Protein AF-A0A0F9KS59-F1 (afdb_monomer_lite)

Structure (mmCIF, N/CA/C/O backbone):
data_AF-A0A0F9KS59-F1
#
_entry.id   AF-A0A0F9KS59-F1
#
loop_
_atom_site.group_PDB
_atom_site.id
_atom_site.type_symbol
_atom_site.label_atom_id
_atom_site.label_alt_id
_atom_site.label_comp_id
_atom_site.label_asym_id
_atom_site.label_entity_id
_atom_site.label_seq_id
_atom_site.pdbx_PDB_ins_code
_atom_site.Cartn_x
_atom_site.Cartn_y
_atom_site.Cartn_z
_atom_site.occupancy
_atom_site.B_iso_or_equiv
_atom_site.auth_seq_id
_atom_site.auth_comp_id
_atom_site.auth_asym_id
_atom_site.auth_atom_id
_atom_site.pdbx_PDB_model_num
ATOM 1 N N . ALA A 1 1 ? -0.009 13.246 11.617 1.00 44.41 1 ALA A N 1
ATOM 2 C CA . ALA A 1 1 ? -0.333 12.636 10.316 1.00 44.41 1 ALA A CA 1
ATOM 3 C C . ALA A 1 1 ? -0.887 13.719 9.394 1.00 44.41 1 ALA A C 1
ATOM 5 O O . ALA A 1 1 ? -1.529 14.630 9.919 1.00 44.41 1 ALA A O 1
ATOM 6 N N . PRO A 1 2 ? -0.606 13.696 8.079 1.00 46.31 2 PRO A N 1
ATOM 7 C CA . PRO A 1 2 ? -1.317 14.557 7.135 1.00 46.31 2 PRO A CA 1
ATOM 8 C C . PRO A 1 2 ? -2.830 14.306 7.252 1.00 46.31 2 PRO A C 1
ATOM 10 O O . PRO A 1 2 ? -3.252 13.199 7.578 1.00 46.31 2 PRO A O 1
ATOM 13 N N . ALA A 1 3 ? -3.626 15.362 7.081 1.00 42.44 3 ALA A N 1
ATOM 14 C CA . ALA A 1 3 ? -5.079 15.318 7.214 1.00 42.44 3 ALA A CA 1
ATOM 15 C C . ALA A 1 3 ? -5.732 14.457 6.118 1.00 42.44 3 ALA A C 1
ATOM 17 O O . ALA A 1 3 ? -5.208 14.341 5.011 1.00 42.44 3 ALA A O 1
ATOM 18 N N . ALA A 1 4 ? -6.895 13.904 6.451 1.00 55.47 4 ALA A N 1
ATOM 19 C CA . ALA A 1 4 ? -7.757 13.089 5.613 1.00 55.47 4 ALA A CA 1
ATOM 20 C C . ALA A 1 4 ? -7.937 13.598 4.179 1.00 55.47 4 ALA A C 1
ATOM 22 O O . ALA A 1 4 ? -8.472 14.682 3.938 1.00 55.47 4 ALA A O 1
ATOM 23 N N . ALA A 1 5 ? -7.564 12.763 3.216 1.00 63.59 5 ALA A N 1
ATOM 24 C CA . ALA A 1 5 ? -7.875 12.9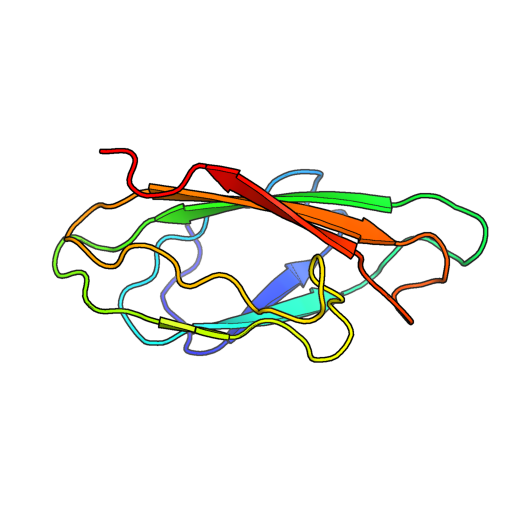49 1.809 1.00 63.59 5 ALA A CA 1
ATOM 25 C C . ALA A 1 5 ? -8.399 11.628 1.240 1.00 63.59 5 ALA A C 1
ATOM 27 O O . ALA A 1 5 ? -7.941 10.550 1.619 1.00 63.59 5 ALA A O 1
ATOM 28 N N . SER A 1 6 ? -9.343 11.702 0.298 1.00 82.19 6 SER A N 1
ATOM 29 C CA . SER A 1 6 ? -9.827 10.515 -0.420 1.00 82.19 6 SER A CA 1
ATOM 30 C C . SER A 1 6 ? -8.719 9.855 -1.247 1.00 82.19 6 SER A C 1
ATOM 32 O O . SER A 1 6 ? -8.882 8.734 -1.715 1.00 82.19 6 SER A O 1
ATOM 34 N N . SER A 1 7 ? -7.600 10.559 -1.445 1.00 92.62 7 SER A N 1
ATOM 35 C CA . SER A 1 7 ? -6.384 10.069 -2.078 1.00 92.62 7 SER A CA 1
ATOM 36 C C . SER A 1 7 ? -5.180 10.396 -1.203 1.00 92.62 7 SER A C 1
ATOM 38 O O . SER A 1 7 ? -5.000 11.553 -0.833 1.00 92.62 7 SER A O 1
ATOM 40 N N . ILE A 1 8 ? -4.335 9.409 -0.926 1.00 95.19 8 ILE A N 1
ATOM 41 C CA . ILE A 1 8 ? -3.065 9.592 -0.219 1.00 95.19 8 ILE A CA 1
ATOM 42 C C . ILE A 1 8 ? -1.932 9.171 -1.156 1.00 95.19 8 ILE A C 1
ATOM 44 O O . ILE A 1 8 ? -1.911 8.044 -1.651 1.00 95.19 8 ILE A O 1
ATOM 48 N N . GLU A 1 9 ? -0.993 10.082 -1.399 1.00 96.44 9 GLU A N 1
ATOM 49 C CA . GLU A 1 9 ? 0.222 9.793 -2.158 1.00 96.44 9 GLU A CA 1
ATOM 50 C C . GLU A 1 9 ? 1.316 9.260 -1.228 1.00 96.44 9 GLU A C 1
ATOM 52 O O . GLU A 1 9 ? 1.582 9.842 -0.178 1.00 96.44 9 GLU A O 1
ATOM 57 N N . LEU A 1 10 ? 1.937 8.150 -1.621 1.00 97.19 10 LEU A N 1
ATOM 58 C CA . LEU A 1 10 ? 3.076 7.539 -0.947 1.00 97.19 10 LEU A CA 1
ATOM 59 C C . LEU A 1 10 ? 4.320 7.734 -1.821 1.00 97.19 10 LEU A C 1
ATOM 61 O O . LEU A 1 10 ? 4.513 7.029 -2.819 1.00 97.19 10 LEU A O 1
ATOM 65 N N . ASP A 1 11 ? 5.146 8.711 -1.454 1.00 97.00 11 ASP A N 1
ATOM 66 C CA . ASP A 1 11 ? 6.389 9.037 -2.149 1.00 97.00 11 ASP A CA 1
ATOM 67 C C . ASP A 1 11 ? 7.556 8.245 -1.548 1.00 97.00 11 ASP A C 1
ATOM 69 O O . ASP A 1 11 ? 7.911 8.423 -0.385 1.00 97.00 11 ASP A O 1
ATOM 73 N N . TYR A 1 12 ? 8.220 7.410 -2.351 1.00 96.19 12 TYR A N 1
ATOM 74 C CA . TYR A 1 12 ? 9.422 6.661 -1.945 1.00 96.19 12 TYR A CA 1
ATOM 75 C C . TYR A 1 12 ? 10.528 7.523 -1.315 1.00 96.19 12 TYR A C 1
ATOM 77 O O . TYR A 1 12 ? 11.387 7.004 -0.599 1.00 96.19 12 TYR A O 1
ATOM 85 N N . ARG A 1 13 ? 10.555 8.825 -1.612 1.00 95.31 13 ARG A N 1
ATOM 86 C CA . ARG A 1 13 ? 11.531 9.775 -1.068 1.00 95.31 13 ARG A CA 1
ATOM 87 C C . ARG A 1 13 ? 11.250 10.154 0.383 1.00 95.31 13 ARG A C 1
ATOM 89 O O . ARG A 1 13 ? 12.179 10.594 1.058 1.00 95.31 13 ARG A O 1
ATOM 96 N N . ASP A 1 14 ? 10.025 9.951 0.856 1.00 95.56 14 ASP A N 1
ATOM 97 C CA . ASP A 1 14 ? 9.625 10.263 2.229 1.00 95.56 14 ASP A CA 1
ATOM 98 C C . ASP A 1 14 ? 10.056 9.174 3.217 1.00 95.56 14 ASP A C 1
ATOM 100 O O . ASP A 1 14 ? 10.187 9.433 4.415 1.00 95.56 14 ASP A O 1
ATOM 104 N N . GLY A 1 15 ? 10.356 7.971 2.721 1.00 94.38 15 GLY A N 1
ATOM 105 C CA . GLY A 1 15 ? 10.989 6.924 3.507 1.00 94.38 15 GLY A CA 1
ATOM 106 C C . GLY A 1 15 ? 10.502 5.512 3.191 1.00 94.38 15 GLY A C 1
ATOM 107 O O . GLY A 1 15 ? 9.737 5.285 2.256 1.00 94.38 15 GLY A O 1
ATOM 108 N N . PRO A 1 16 ? 10.964 4.530 3.984 1.00 95.94 16 PRO A N 1
ATOM 109 C CA . PRO A 1 16 ? 10.653 3.120 3.771 1.00 95.94 16 PRO A CA 1
ATOM 110 C C . PRO A 1 16 ? 9.317 2.684 4.397 1.00 95.94 16 PRO A C 1
ATOM 112 O O . PRO A 1 16 ? 8.948 1.516 4.274 1.00 95.94 16 PRO A O 1
ATOM 115 N N . ALA A 1 17 ? 8.616 3.570 5.109 1.00 96.88 17 ALA A N 1
ATOM 116 C CA . ALA A 1 17 ? 7.387 3.242 5.819 1.00 96.88 17 ALA A CA 1
ATOM 117 C C . ALA A 1 17 ? 6.415 4.427 5.851 1.00 96.88 17 ALA A C 1
ATOM 119 O O . ALA A 1 17 ? 6.834 5.571 6.020 1.00 96.88 17 ALA A O 1
ATOM 120 N N . PHE A 1 18 ? 5.124 4.124 5.738 1.00 97.62 18 PHE A N 1
ATOM 121 C CA . PHE A 1 18 ? 4.026 5.084 5.817 1.00 97.62 18 PHE A CA 1
ATOM 122 C C . PHE A 1 18 ? 2.976 4.582 6.802 1.00 97.62 18 PHE A C 1
ATOM 124 O O . PHE A 1 18 ? 2.610 3.409 6.760 1.00 97.62 18 PHE A O 1
ATOM 131 N N . GLU A 1 19 ? 2.459 5.471 7.647 1.00 97.06 19 GLU A N 1
ATOM 132 C CA . GLU A 1 19 ? 1.486 5.123 8.693 1.00 97.06 19 GLU A CA 1
ATOM 133 C C . GLU A 1 19 ? 0.243 6.034 8.621 1.00 97.06 19 GLU A C 1
ATOM 135 O O . GLU A 1 19 ? 0.049 6.904 9.476 1.00 97.06 19 GLU A O 1
ATOM 140 N N . PRO A 1 20 ? -0.568 5.951 7.547 1.00 95.88 20 PRO A N 1
ATOM 141 C CA . PRO A 1 20 ? -1.777 6.758 7.427 1.00 95.88 20 PRO A CA 1
ATOM 142 C C . PRO A 1 20 ? -2.880 6.272 8.375 1.00 95.88 20 PRO A C 1
ATOM 144 O O . PRO A 1 20 ? -3.151 5.077 8.480 1.00 95.88 20 PRO A O 1
ATOM 147 N N . THR A 1 21 ? -3.590 7.221 8.984 1.00 96.00 21 THR A N 1
ATOM 148 C CA . THR A 1 21 ? -4.921 6.983 9.558 1.00 96.00 21 THR A CA 1
ATOM 149 C C . THR A 1 21 ? -5.972 7.425 8.550 1.00 96.00 21 THR A C 1
ATOM 151 O O . THR A 1 21 ? -5.907 8.557 8.069 1.00 96.00 21 THR A O 1
ATOM 154 N N . ILE A 1 22 ? -6.915 6.543 8.223 1.00 95.62 22 ILE A N 1
ATOM 155 C CA . ILE A 1 22 ? -8.001 6.806 7.278 1.00 95.62 22 ILE A CA 1
ATOM 156 C C . ILE A 1 22 ? -9.331 6.956 8.018 1.00 95.62 22 ILE A C 1
ATOM 158 O O . ILE A 1 22 ? -9.653 6.177 8.911 1.00 95.62 22 ILE A O 1
ATOM 162 N N . ASP A 1 23 ? -10.098 7.965 7.629 1.00 95.00 23 ASP A N 1
ATOM 163 C CA . ASP A 1 23 ? -11.409 8.339 8.177 1.00 95.00 23 ASP A CA 1
ATOM 164 C C . ASP A 1 23 ? -12.488 8.432 7.077 1.00 95.00 23 ASP A C 1
ATOM 166 O O . ASP A 1 23 ? -13.569 8.988 7.267 1.00 95.00 23 ASP A O 1
ATOM 170 N N . GLN A 1 24 ? -12.162 7.922 5.889 1.00 95.31 24 GLN A N 1
ATOM 171 C CA . GLN A 1 24 ? -13.019 7.813 4.716 1.00 95.31 24 GLN A CA 1
ATOM 172 C C . GLN A 1 24 ? -12.430 6.766 3.764 1.00 95.31 24 GLN A C 1
ATOM 174 O O . GLN A 1 24 ? -11.289 6.337 3.928 1.00 95.31 24 GLN A O 1
ATOM 179 N N . ASN A 1 25 ? -13.176 6.379 2.726 1.00 95.75 25 ASN A N 1
ATOM 180 C CA . ASN A 1 25 ? -12.619 5.534 1.667 1.00 95.75 25 ASN A CA 1
ATOM 181 C C . ASN A 1 25 ? -11.404 6.215 1.019 1.00 95.75 25 ASN A C 1
ATOM 183 O O . ASN A 1 25 ? -11.498 7.356 0.556 1.00 95.75 25 ASN A O 1
ATOM 187 N N . THR A 1 26 ? -10.288 5.494 0.948 1.00 96.25 26 THR A N 1
ATOM 188 C CA . THR A 1 26 ? -8.997 6.049 0.534 1.00 96.25 26 THR A CA 1
ATOM 189 C C . THR A 1 26 ? -8.433 5.310 -0.670 1.00 96.25 26 THR A C 1
ATOM 191 O O . THR A 1 26 ? -8.394 4.082 -0.720 1.00 96.25 26 THR A O 1
ATOM 194 N N . VAL A 1 27 ? -7.945 6.074 -1.641 1.00 96.12 27 VAL A N 1
ATOM 195 C CA . VAL A 1 27 ? -7.153 5.595 -2.773 1.00 96.12 27 VAL A CA 1
ATOM 196 C C . VAL A 1 27 ? -5.683 5.903 -2.501 1.00 96.12 27 VAL A C 1
ATOM 198 O O . VAL A 1 27 ? -5.338 7.049 -2.226 1.00 96.12 27 VAL A O 1
ATOM 201 N N . PHE A 1 28 ? -4.801 4.913 -2.591 1.00 97.12 28 PHE A N 1
ATOM 202 C CA . PHE A 1 28 ? -3.361 5.161 -2.538 1.00 97.12 28 PHE A CA 1
ATOM 203 C C . PHE A 1 28 ? -2.781 5.348 -3.939 1.00 97.12 28 PHE A C 1
ATOM 205 O O . PHE A 1 28 ? -3.155 4.643 -4.878 1.00 97.12 28 PHE A O 1
ATOM 212 N N . THR A 1 29 ? -1.823 6.260 -4.068 1.00 97.12 29 THR A N 1
ATOM 213 C CA . THR A 1 29 ? -0.945 6.385 -5.238 1.00 97.12 29 THR A CA 1
ATOM 214 C C . THR A 1 29 ? 0.504 6.222 -4.803 1.00 97.12 29 THR A C 1
ATOM 216 O O . THR A 1 29 ? 0.865 6.605 -3.696 1.00 97.12 29 THR A O 1
ATOM 219 N N . PHE A 1 30 ? 1.340 5.629 -5.655 1.00 97.94 30 PHE A N 1
ATOM 220 C CA . PHE A 1 30 ? 2.770 5.459 -5.383 1.00 97.94 30 PHE A CA 1
ATOM 221 C C . PHE A 1 30 ? 3.561 6.356 -6.330 1.00 97.94 30 PHE A C 1
ATOM 223 O O . PHE A 1 30 ? 3.327 6.320 -7.542 1.00 97.94 30 PHE A O 1
ATOM 230 N N . THR A 1 31 ? 4.493 7.146 -5.803 1.00 97.81 31 THR A N 1
ATOM 231 C CA . THR A 1 31 ? 5.294 8.081 -6.602 1.00 97.81 31 THR A CA 1
ATOM 232 C C . THR A 1 31 ? 6.789 7.917 -6.362 1.00 97.81 31 THR A C 1
ATOM 234 O O . THR A 1 31 ? 7.245 7.323 -5.385 1.00 97.81 31 THR A O 1
ATOM 237 N N . ASN A 1 32 ? 7.560 8.398 -7.341 1.00 97.56 32 ASN A N 1
ATOM 238 C CA . ASN A 1 32 ? 9.024 8.389 -7.357 1.00 97.56 32 ASN A CA 1
ATOM 239 C C . ASN A 1 32 ? 9.697 7.033 -7.047 1.00 97.56 32 ASN A C 1
ATOM 241 O O . ASN A 1 32 ? 10.691 7.018 -6.313 1.00 97.56 32 ASN A O 1
ATOM 245 N N . PRO A 1 33 ? 9.235 5.901 -7.619 1.00 97.88 33 PRO A N 1
ATOM 246 C CA . PRO A 1 33 ? 9.930 4.632 -7.442 1.00 97.88 33 PRO A CA 1
ATOM 247 C C . PRO A 1 33 ? 11.388 4.717 -7.920 1.00 97.88 33 PRO A C 1
ATOM 249 O O . PRO A 1 33 ? 11.703 5.504 -8.823 1.00 97.88 33 PRO A O 1
ATOM 252 N N . PRO A 1 34 ? 12.287 3.878 -7.374 1.00 97.12 34 PRO A N 1
ATOM 253 C CA . PRO A 1 34 ? 13.645 3.758 -7.885 1.00 97.12 34 PRO A CA 1
ATOM 254 C C . PRO A 1 34 ? 13.667 3.418 -9.376 1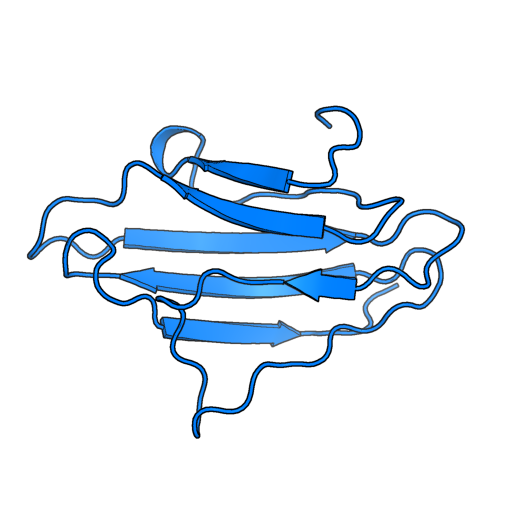.00 97.12 34 PRO A C 1
ATOM 256 O O . PRO A 1 34 ? 12.764 2.763 -9.896 1.00 97.12 34 PRO A O 1
ATOM 259 N N . ILE A 1 35 ? 14.724 3.843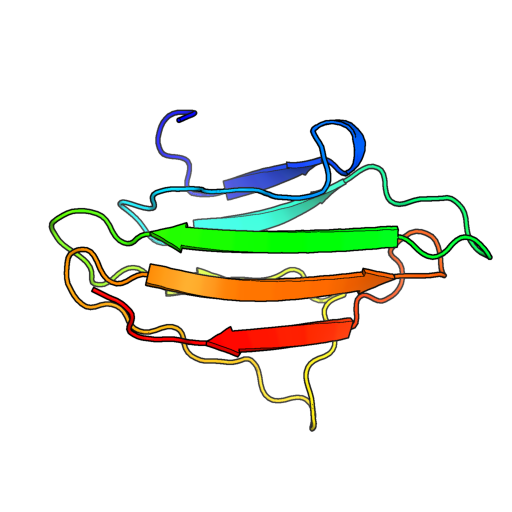 -10.070 1.00 97.06 35 ILE A N 1
ATOM 260 C CA . ILE A 1 35 ? 14.900 3.554 -11.496 1.00 97.06 35 ILE A CA 1
ATOM 261 C C . ILE A 1 35 ? 14.915 2.039 -11.762 1.00 97.06 35 ILE A C 1
ATOM 263 O O . ILE A 1 35 ? 15.370 1.254 -10.929 1.00 97.06 35 ILE A O 1
ATOM 267 N N . ALA A 1 36 ? 14.450 1.629 -12.944 1.00 97.38 36 ALA A N 1
ATOM 268 C CA . ALA A 1 36 ? 14.433 0.230 -13.356 1.00 97.38 36 ALA A CA 1
ATOM 269 C C . ALA A 1 36 ? 15.810 -0.439 -13.178 1.00 97.38 36 ALA A C 1
ATOM 271 O O . ALA A 1 36 ? 16.851 0.150 -13.473 1.00 97.38 36 ALA A O 1
ATOM 272 N N . GLY A 1 37 ? 15.805 -1.673 -12.673 1.00 96.69 37 GLY A N 1
ATOM 273 C CA . GLY A 1 37 ? 17.001 -2.398 -12.239 1.00 96.69 37 GLY A CA 1
ATOM 274 C C . GLY A 1 37 ? 17.391 -2.151 -10.777 1.00 96.69 37 GLY A C 1
ATOM 275 O O . GLY A 1 37 ? 18.246 -2.865 -10.260 1.00 96.69 37 GLY A O 1
ATOM 276 N N . THR A 1 38 ? 16.752 -1.195 -10.092 1.00 97.56 38 THR A N 1
ATOM 277 C CA . THR A 1 38 ? 16.920 -0.959 -8.650 1.00 97.56 38 THR A CA 1
ATOM 278 C C . THR A 1 38 ? 15.683 -1.433 -7.902 1.00 97.56 38 THR A C 1
ATOM 280 O O . THR A 1 38 ? 14.574 -0.996 -8.198 1.00 97.56 38 THR A O 1
ATOM 283 N N . LEU A 1 39 ? 15.871 -2.310 -6.913 1.00 97.38 39 LEU A N 1
ATOM 284 C CA . LEU A 1 39 ? 14.783 -2.747 -6.043 1.00 97.38 39 LEU A CA 1
ATOM 285 C C . LEU A 1 39 ? 14.385 -1.606 -5.100 1.00 97.38 39 LEU A C 1
ATOM 287 O O . LEU A 1 39 ? 15.209 -1.107 -4.337 1.00 97.38 39 LEU A O 1
ATOM 291 N N . GLY A 1 40 ? 13.113 -1.231 -5.135 1.00 97.50 40 GLY A N 1
ATOM 292 C CA . GLY A 1 40 ? 12.481 -0.366 -4.152 1.00 97.50 40 GLY A CA 1
ATOM 293 C C . GLY A 1 40 ? 11.454 -1.134 -3.341 1.00 97.50 40 GLY A C 1
ATOM 294 O O . GLY A 1 40 ? 10.638 -1.854 -3.912 1.00 97.50 40 GLY A O 1
ATOM 295 N N . SER A 1 41 ? 11.434 -0.920 -2.029 1.00 97.94 41 SER A N 1
ATOM 296 C CA . SER A 1 41 ? 10.425 -1.479 -1.130 1.00 97.94 41 SER A CA 1
ATOM 297 C C . SER A 1 41 ? 9.970 -0.467 -0.088 1.00 97.94 41 SER A C 1
ATOM 299 O O . SER A 1 41 ? 10.785 0.327 0.379 1.00 97.94 41 SER A O 1
ATOM 301 N N . PHE A 1 42 ? 8.708 -0.556 0.320 1.00 98.31 42 PHE A N 1
ATOM 302 C CA . PHE A 1 42 ? 8.179 0.160 1.479 1.00 98.31 42 PHE A CA 1
ATOM 303 C C . PHE A 1 42 ? 7.065 -0.640 2.158 1.00 98.31 42 PHE A C 1
ATOM 305 O O . PHE A 1 42 ? 6.490 -1.564 1.573 1.00 98.31 42 PHE A O 1
ATOM 312 N N . THR A 1 43 ? 6.758 -0.253 3.390 1.00 98.62 43 THR A N 1
ATOM 313 C CA . THR A 1 43 ? 5.641 -0.783 4.177 1.00 98.62 43 THR A CA 1
ATOM 314 C C . THR A 1 43 ? 4.587 0.299 4.386 1.00 98.62 43 THR A C 1
ATOM 316 O O . THR A 1 43 ? 4.918 1.465 4.586 1.00 98.62 43 THR A O 1
ATOM 319 N N . VAL A 1 44 ? 3.314 -0.084 4.356 1.00 98.31 44 VAL A N 1
ATOM 320 C CA . VAL A 1 44 ? 2.185 0.783 4.706 1.00 98.31 44 VAL A CA 1
ATOM 321 C C . VAL A 1 44 ? 1.446 0.161 5.878 1.00 98.31 44 VAL A C 1
ATOM 323 O O . VAL A 1 44 ? 0.992 -0.979 5.785 1.00 98.31 44 VAL A O 1
ATOM 326 N N . ILE A 1 45 ? 1.323 0.913 6.964 1.00 98.19 45 ILE A N 1
ATOM 327 C CA . ILE A 1 45 ? 0.547 0.564 8.151 1.00 98.19 45 ILE A CA 1
ATOM 328 C C . ILE A 1 45 ? -0.704 1.441 8.129 1.00 98.19 45 ILE A C 1
ATOM 330 O O . ILE A 1 45 ? -0.664 2.620 8.462 1.00 98.19 45 ILE A O 1
ATOM 334 N N . VAL A 1 46 ? -1.809 0.886 7.650 1.00 97.50 46 VAL A N 1
ATOM 335 C CA . VAL A 1 46 ? -3.084 1.595 7.541 1.00 97.50 46 VAL A CA 1
ATOM 336 C C . VAL A 1 46 ? -3.845 1.445 8.849 1.00 97.50 46 VAL A C 1
ATOM 338 O O . VAL A 1 46 ? -4.195 0.330 9.229 1.00 97.50 46 VAL A O 1
ATOM 341 N N . HIS A 1 47 ? -4.144 2.566 9.494 1.00 97.56 47 HIS A N 1
ATOM 342 C CA . HIS A 1 47 ? -5.016 2.630 10.662 1.00 97.56 47 HIS A CA 1
ATOM 343 C C . HIS A 1 47 ? -6.418 3.071 10.235 1.00 97.56 47 HIS A C 1
ATOM 345 O O . HIS A 1 47 ? -6.556 4.086 9.552 1.00 97.56 47 HIS A O 1
ATOM 351 N N . GLN A 1 48 ? -7.458 2.360 10.659 1.00 97.12 48 GLN A N 1
ATOM 352 C CA . GLN A 1 48 ? -8.816 2.903 10.678 1.00 97.12 48 GLN A CA 1
ATOM 353 C C . GLN A 1 48 ? -8.913 3.977 11.769 1.00 97.12 48 GLN A C 1
ATOM 355 O O . GLN A 1 48 ? -8.244 3.895 12.801 1.00 97.12 48 GLN A O 1
ATOM 360 N N . ASP A 1 49 ? -9.751 4.987 11.562 1.00 95.56 49 ASP A N 1
ATOM 361 C CA . ASP A 1 49 ? -10.126 5.913 12.626 1.00 95.56 49 ASP A CA 1
ATOM 362 C C . ASP A 1 49 ? -11.018 5.230 13.686 1.00 95.56 49 ASP A C 1
ATOM 364 O O . ASP A 1 49 ? -11.343 4.041 13.618 1.00 95.56 49 ASP A O 1
ATOM 368 N N . GLY A 1 50 ? -11.462 6.008 14.676 1.00 96.25 50 GLY A N 1
ATOM 369 C CA . GLY A 1 50 ? -12.359 5.519 15.725 1.00 96.25 50 GLY A CA 1
ATOM 370 C C . GLY A 1 50 ? -13.759 5.114 15.243 1.00 96.25 50 GLY A C 1
ATOM 371 O O . GLY A 1 50 ? -14.534 4.599 16.047 1.00 96.25 50 GLY A O 1
ATOM 372 N N . THR A 1 51 ? -14.098 5.347 13.971 1.00 96.06 51 THR A N 1
ATOM 373 C CA . THR A 1 51 ? -15.360 4.926 13.349 1.00 96.06 51 THR A CA 1
ATOM 374 C C . THR A 1 51 ? -15.194 3.581 12.650 1.00 96.06 51 THR A C 1
ATOM 376 O O . THR A 1 51 ? -16.035 2.694 12.805 1.00 96.06 51 THR A O 1
ATOM 379 N N . GLY A 1 52 ? -14.103 3.425 11.898 1.00 95.75 52 GLY A N 1
ATOM 380 C CA . GLY A 1 52 ? -13.913 2.313 10.980 1.00 95.75 52 GLY A CA 1
ATOM 381 C C . GLY A 1 52 ? -14.892 2.339 9.801 1.00 95.75 52 GLY A C 1
ATOM 382 O O . GLY A 1 52 ? -15.616 3.304 9.558 1.00 95.75 52 GLY A O 1
ATOM 383 N N . GLY A 1 53 ? -14.935 1.235 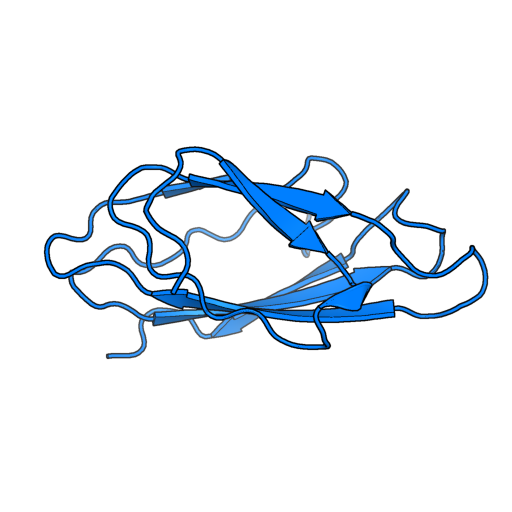9.064 1.00 96.25 53 GLY A N 1
ATOM 384 C CA . GLY A 1 53 ? -15.799 1.037 7.900 1.00 96.25 53 GLY A CA 1
ATOM 385 C C . GLY A 1 53 ? -15.194 1.527 6.586 1.00 96.25 53 GLY A C 1
ATOM 386 O O . GLY A 1 53 ? -15.889 1.537 5.568 1.00 96.25 53 GLY A O 1
ATOM 387 N N . TRP A 1 54 ? -13.918 1.915 6.581 1.00 96.38 54 TRP A N 1
ATOM 388 C CA . TRP A 1 54 ? -13.274 2.517 5.421 1.00 96.38 54 TRP A CA 1
ATOM 389 C C . TRP A 1 54 ? -12.540 1.494 4.575 1.00 96.38 54 TRP A C 1
ATOM 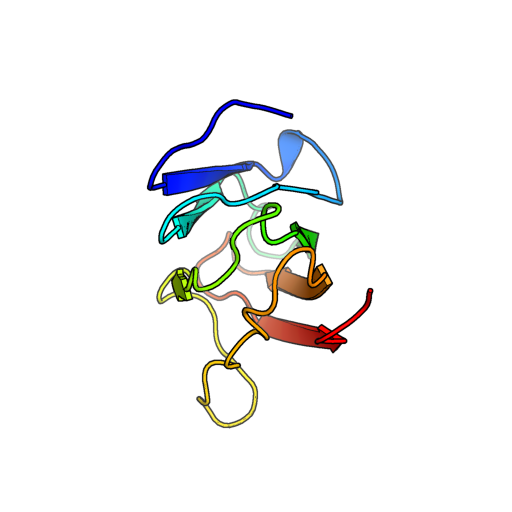391 O O . TRP A 1 54 ? -11.748 0.686 5.061 1.00 96.38 54 TRP A O 1
ATOM 401 N N . THR A 1 55 ? -12.782 1.563 3.273 1.00 95.44 55 THR A N 1
ATOM 402 C CA . THR A 1 55 ? -12.099 0.728 2.288 1.00 95.44 55 THR A CA 1
ATOM 403 C C . THR A 1 55 ? -10.847 1.409 1.751 1.00 95.44 55 THR A C 1
ATOM 405 O O . THR A 1 55 ? -10.752 2.638 1.687 1.00 95.44 55 THR A O 1
ATOM 408 N N . VAL A 1 56 ? -9.899 0.584 1.308 1.00 95.69 56 VAL A N 1
ATOM 409 C CA . VAL A 1 56 ? -8.682 1.020 0.626 1.00 95.69 56 VAL A CA 1
ATOM 410 C C . VAL A 1 56 ? -8.703 0.546 -0.821 1.00 95.69 56 VAL A C 1
ATOM 412 O O . VAL A 1 56 ? -8.994 -0.616 -1.098 1.00 95.69 56 VAL A O 1
ATOM 415 N N . THR A 1 57 ? -8.340 1.435 -1.742 1.00 96.38 57 THR A N 1
ATOM 416 C CA . THR A 1 57 ? -8.071 1.106 -3.146 1.00 96.38 57 THR A CA 1
ATOM 417 C C . THR A 1 57 ? -6.589 1.292 -3.446 1.00 96.38 57 THR A C 1
ATOM 419 O O . THR A 1 57 ? -6.026 2.360 -3.206 1.00 96.38 57 THR A O 1
ATOM 422 N N . TRP A 1 58 ? -5.961 0.258 -3.999 1.00 97.25 58 TRP A N 1
ATOM 423 C CA . TRP A 1 58 ? -4.554 0.271 -4.400 1.00 97.25 58 TRP A CA 1
ATOM 424 C C . TRP A 1 58 ? -4.400 0.602 -5.893 1.00 97.25 58 TRP A C 1
ATOM 426 O O . TRP A 1 58 ? -5.333 0.356 -6.664 1.00 97.25 58 TRP A O 1
ATOM 436 N N . PRO A 1 59 ? -3.233 1.109 -6.336 1.00 97.06 59 PRO A N 1
ATOM 437 C CA . PRO A 1 59 ? -2.954 1.293 -7.757 1.00 97.06 59 PRO A CA 1
ATOM 438 C C . PRO A 1 59 ? -3.145 -0.000 -8.558 1.00 97.06 59 PRO A C 1
ATOM 440 O O . PRO A 1 59 ? -2.782 -1.082 -8.103 1.00 97.06 59 PRO A O 1
ATOM 443 N N . ALA A 1 60 ? -3.626 0.108 -9.799 1.00 96.56 60 ALA A N 1
ATOM 444 C CA . ALA A 1 60 ? -3.787 -1.050 -10.689 1.00 96.56 60 ALA A CA 1
ATOM 445 C C . ALA A 1 60 ? -2.452 -1.718 -11.082 1.00 96.56 60 ALA A C 1
ATOM 447 O O . ALA A 1 60 ? -2.446 -2.826 -11.608 1.00 96.56 60 ALA A O 1
ATOM 448 N N . THR A 1 61 ? -1.323 -1.045 -10.836 1.00 97.62 61 THR A N 1
ATOM 449 C CA . THR A 1 61 ? 0.030 -1.593 -11.008 1.00 97.62 61 THR A CA 1
ATOM 450 C C . THR A 1 61 ? 0.424 -2.563 -9.893 1.00 97.62 61 THR A C 1
ATOM 452 O O . THR A 1 61 ? 1.452 -3.230 -10.020 1.00 97.62 61 THR A O 1
ATOM 455 N N . VAL A 1 62 ? -0.362 -2.651 -8.811 1.00 98.56 62 VAL A N 1
ATOM 456 C CA . VAL A 1 62 ? -0.148 -3.630 -7.746 1.00 98.56 62 VAL A CA 1
ATOM 457 C C . VAL A 1 62 ? -0.687 -4.986 -8.171 1.00 98.56 62 VAL A C 1
ATOM 459 O O . VAL A 1 62 ? -1.889 -5.197 -8.320 1.00 98.56 62 VAL A O 1
ATOM 462 N N . ASP A 1 63 ? 0.234 -5.922 -8.306 1.00 98.38 63 ASP A N 1
ATOM 463 C CA . ASP A 1 63 ? -0.024 -7.331 -8.489 1.00 98.38 63 ASP A CA 1
ATOM 464 C C . ASP A 1 63 ? -0.021 -8.052 -7.139 1.00 98.38 63 ASP A C 1
ATOM 466 O O . ASP A 1 63 ? 0.952 -8.011 -6.379 1.00 98.38 63 ASP A O 1
ATOM 470 N N . TRP A 1 64 ? -1.130 -8.722 -6.852 1.00 98.00 64 TRP A N 1
ATOM 471 C CA . TRP A 1 64 ? -1.339 -9.468 -5.619 1.00 98.00 64 TRP A CA 1
ATOM 472 C C . TRP A 1 64 ? -1.205 -10.973 -5.868 1.00 98.00 64 TRP A C 1
ATOM 474 O O . TRP A 1 64 ? -1.492 -11.440 -6.975 1.00 98.00 64 TRP A O 1
ATOM 484 N N . PRO A 1 65 ? -0.838 -11.778 -4.855 1.00 95.62 65 PRO A N 1
ATOM 485 C CA . PRO A 1 65 ? -0.781 -13.228 -4.985 1.00 95.62 65 PRO A CA 1
ATOM 486 C C . PRO A 1 65 ? -2.088 -13.809 -5.547 1.00 95.62 65 PRO A C 1
ATOM 488 O O . PRO A 1 65 ? -3.171 -13.597 -5.005 1.00 95.62 65 PRO A O 1
ATOM 491 N N . GLY A 1 66 ? -1.989 -14.527 -6.668 1.00 95.44 66 GLY A N 1
ATOM 492 C CA . GLY A 1 66 ? -3.150 -15.107 -7.353 1.00 95.44 66 GLY A CA 1
ATOM 493 C C . GLY A 1 66 ? -4.102 -14.089 -7.998 1.00 95.44 66 GLY A C 1
ATOM 494 O O . GLY A 1 66 ? -5.199 -14.474 -8.391 1.00 95.44 66 GLY A O 1
ATOM 495 N N . GLY A 1 67 ? -3.713 -12.814 -8.102 1.00 94.06 67 GLY A N 1
ATOM 496 C CA . GLY A 1 67 ? -4.547 -11.734 -8.639 1.00 94.06 67 GLY A CA 1
ATOM 497 C C . GLY A 1 67 ? -5.678 -11.289 -7.706 1.00 94.06 67 GLY A C 1
ATOM 498 O O . GLY A 1 67 ? -6.585 -10.585 -8.146 1.00 94.06 67 GLY A O 1
ATOM 499 N N . VAL A 1 68 ? -5.656 -11.704 -6.434 1.00 95.44 68 VAL A N 1
ATOM 500 C CA . VAL A 1 68 ? -6.709 -11.392 -5.460 1.00 95.44 68 VAL A CA 1
ATOM 501 C C . VAL A 1 68 ? -6.282 -10.212 -4.599 1.00 95.44 68 VAL A C 1
ATOM 503 O O . VAL A 1 68 ? -5.352 -10.321 -3.804 1.00 95.44 68 VAL A O 1
ATOM 506 N N . ILE A 1 69 ? -6.989 -9.091 -4.736 1.00 95.12 69 ILE A N 1
ATOM 507 C CA . ILE A 1 69 ? -6.783 -7.913 -3.889 1.00 95.12 69 ILE A CA 1
ATOM 508 C C . ILE A 1 69 ? -7.196 -8.270 -2.449 1.00 95.12 69 ILE A C 1
ATOM 510 O O . ILE A 1 69 ? -8.325 -8.729 -2.248 1.00 95.12 69 ILE A O 1
ATOM 514 N N . PRO A 1 70 ? -6.326 -8.070 -1.444 1.00 95.00 70 PRO A N 1
ATOM 515 C CA . PRO A 1 70 ? -6.682 -8.284 -0.050 1.00 95.00 70 PRO A CA 1
ATOM 516 C C . PRO A 1 70 ? -7.818 -7.365 0.387 1.00 95.00 70 PRO A C 1
ATOM 518 O O . PRO A 1 70 ? -7.866 -6.200 -0.003 1.00 95.00 70 PRO A O 1
ATOM 521 N N . VAL A 1 71 ? -8.690 -7.878 1.252 1.00 93.25 71 VAL A N 1
ATOM 522 C CA . VAL A 1 71 ? -9.732 -7.091 1.915 1.00 93.25 71 VAL A CA 1
ATOM 523 C C . VAL A 1 71 ? -9.208 -6.711 3.303 1.00 93.25 71 VAL A C 1
ATOM 525 O O . VAL A 1 71 ? -9.084 -7.608 4.137 1.00 93.25 71 VAL A O 1
ATOM 528 N N . PRO A 1 72 ? -8.851 -5.437 3.556 1.00 93.94 72 PRO A N 1
ATOM 529 C CA . PRO A 1 72 ? -8.424 -4.994 4.879 1.00 93.94 72 PRO A CA 1
ATOM 530 C C . PRO A 1 72 ? -9.567 -5.117 5.885 1.00 93.94 72 PRO A C 1
ATOM 532 O O . PRO A 1 72 ? -10.737 -4.989 5.511 1.00 93.94 72 PRO A O 1
ATOM 535 N N . SER A 1 73 ? -9.235 -5.322 7.156 1.00 97.19 73 SER A N 1
ATOM 536 C CA . SER A 1 73 ? -10.226 -5.202 8.218 1.00 97.19 73 SER A CA 1
ATOM 537 C C . SER A 1 73 ? -10.633 -3.731 8.386 1.00 97.19 73 SER A C 1
ATOM 539 O O . SER A 1 73 ? -9.853 -2.809 8.116 1.00 97.19 73 SER A O 1
ATOM 541 N N . THR A 1 74 ? -11.892 -3.512 8.754 1.00 97.44 74 THR A N 1
ATOM 542 C CA . THR A 1 74 ? -12.505 -2.177 8.810 1.00 97.44 74 THR A CA 1
ATOM 543 C C . THR A 1 74 ? -13.166 -1.903 10.158 1.00 97.44 74 THR A C 1
ATOM 545 O O . THR A 1 74 ? -14.052 -1.058 10.239 1.00 97.44 74 THR A O 1
ATOM 548 N N . GLY A 1 75 ? -12.834 -2.650 11.205 1.00 97.69 75 GLY A N 1
ATOM 549 C CA . GLY A 1 75 ? -13.233 -2.317 12.564 1.00 97.69 75 GLY A CA 1
ATOM 550 C C . GLY A 1 75 ? -12.647 -0.973 13.000 1.00 97.69 75 GLY A C 1
ATOM 551 O O . GLY A 1 75 ? -11.671 -0.469 12.442 1.00 97.69 75 GLY A O 1
ATOM 552 N N . ALA A 1 76 ? -13.298 -0.343 13.973 1.00 97.00 76 ALA A N 1
ATOM 553 C CA . ALA A 1 76 ? -12.818 0.909 14.536 1.00 97.00 76 ALA A CA 1
ATOM 554 C C . ALA A 1 76 ? -11.435 0.708 15.170 1.00 97.00 76 ALA A C 1
ATOM 556 O O . ALA A 1 76 ? -11.279 -0.136 16.052 1.00 97.00 76 ALA A O 1
ATOM 557 N N . ASN A 1 77 ? -10.479 1.558 14.795 1.00 96.50 77 ASN A N 1
ATOM 558 C CA . ASN A 1 77 ? -9.068 1.501 15.192 1.00 96.50 77 ASN A CA 1
ATOM 559 C C . ASN A 1 77 ? -8.278 0.288 14.673 1.00 96.50 77 ASN A C 1
ATOM 561 O O . ASN A 1 77 ? -7.121 0.135 15.060 1.00 96.50 77 ASN A O 1
ATOM 565 N N . ASP A 1 78 ? -8.846 -0.534 13.786 1.00 97.94 78 ASP A N 1
ATOM 566 C CA . ASP A 1 78 ? -8.116 -1.651 13.192 1.00 97.94 78 ASP A CA 1
ATOM 567 C C . ASP A 1 78 ? -6.849 -1.175 12.477 1.00 97.94 78 ASP A C 1
ATOM 569 O O . ASP A 1 78 ? -6.841 -0.167 11.759 1.00 97.94 78 ASP A O 1
ATOM 573 N N . VAL A 1 79 ? -5.792 -1.970 12.592 1.00 98.44 79 VAL A N 1
ATOM 574 C CA . VAL A 1 79 ? -4.510 -1.732 11.941 1.00 98.44 79 VAL A CA 1
ATOM 575 C C . VAL A 1 79 ? -4.211 -2.854 10.952 1.00 98.44 79 VAL A C 1
ATOM 577 O O . VAL A 1 79 ? -4.254 -4.041 11.274 1.00 98.44 79 VAL A O 1
ATOM 580 N N . ASN A 1 80 ? -3.886 -2.466 9.720 1.00 98.44 80 ASN A N 1
ATOM 581 C CA . ASN A 1 80 ? -3.597 -3.364 8.608 1.00 98.44 80 ASN A CA 1
ATOM 582 C C . ASN A 1 80 ? -2.221 -3.039 8.018 1.00 98.44 80 ASN A C 1
ATOM 584 O O . ASN A 1 80 ? -1.936 -1.890 7.694 1.00 98.44 80 ASN A O 1
ATOM 588 N N . ILE A 1 81 ? -1.371 -4.047 7.840 1.00 98.50 81 ILE A N 1
ATOM 589 C CA . ILE A 1 81 ? 0.012 -3.888 7.384 1.00 98.50 81 ILE A CA 1
ATOM 590 C C . ILE A 1 81 ? 0.183 -4.524 6.008 1.00 98.50 81 ILE A C 1
ATOM 592 O O . ILE A 1 81 ? -0.093 -5.711 5.810 1.00 98.50 81 ILE A O 1
ATOM 596 N N . PHE A 1 82 ? 0.724 -3.746 5.076 1.00 98.56 82 PHE A N 1
ATOM 597 C CA . PHE A 1 82 ? 1.033 -4.166 3.716 1.00 98.56 82 PHE A CA 1
ATOM 598 C C . PHE A 1 82 ? 2.485 -3.850 3.372 1.00 98.56 82 PHE A C 1
ATOM 600 O O . PHE A 1 82 ? 3.027 -2.835 3.807 1.00 98.56 82 PHE A O 1
ATOM 607 N N . SER A 1 83 ? 3.106 -4.687 2.549 1.00 98.31 83 SER A N 1
ATOM 608 C CA . SER A 1 83 ? 4.436 -4.423 1.995 1.00 98.31 83 SER A CA 1
ATOM 609 C C . SER A 1 83 ? 4.386 -4.447 0.479 1.00 98.31 83 SER A C 1
ATOM 611 O O . SER A 1 83 ? 3.692 -5.272 -0.116 1.00 98.31 83 SER A O 1
ATOM 613 N N . PHE A 1 84 ? 5.152 -3.552 -0.135 1.00 98.56 84 PHE A N 1
ATOM 614 C CA . PHE A 1 84 ? 5.202 -3.389 -1.580 1.00 98.56 84 PHE A CA 1
ATOM 615 C C . 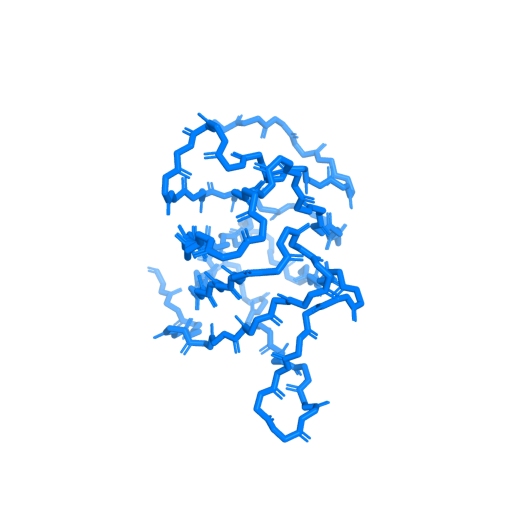PHE A 1 84 ? 6.636 -3.386 -2.072 1.00 98.56 84 PHE A C 1
ATOM 617 O O . PHE A 1 84 ? 7.536 -2.873 -1.401 1.00 98.56 84 PHE A O 1
ATOM 624 N N . PHE A 1 85 ? 6.840 -3.917 -3.274 1.00 97.38 85 PHE A N 1
ATOM 625 C CA . PHE A 1 85 ? 8.122 -3.825 -3.954 1.00 97.38 85 PHE A CA 1
ATOM 626 C C . PHE A 1 85 ? 8.007 -3.714 -5.467 1.00 97.38 85 PHE A C 1
ATOM 628 O O . PHE A 1 85 ? 7.145 -4.330 -6.086 1.00 97.38 85 PHE A O 1
ATOM 635 N N . THR A 1 86 ? 8.928 -2.960 -6.061 1.00 98.44 86 THR A N 1
ATOM 636 C CA . THR A 1 86 ? 9.095 -2.797 -7.509 1.00 98.44 86 THR A CA 1
ATOM 637 C C . THR A 1 86 ? 10.581 -2.828 -7.856 1.00 98.44 86 THR A C 1
ATOM 639 O O . THR A 1 86 ? 11.423 -2.444 -7.046 1.00 98.44 86 THR A O 1
ATOM 642 N N . ALA A 1 87 ? 10.913 -3.284 -9.060 1.00 97.81 87 ALA A N 1
ATOM 643 C CA . ALA A 1 87 ? 12.267 -3.205 -9.612 1.00 97.81 87 ALA A CA 1
ATOM 644 C C . ALA A 1 87 ? 12.283 -2.608 -11.031 1.00 97.81 87 ALA A C 1
ATOM 646 O O . ALA A 1 87 ? 13.318 -2.609 -11.697 1.00 97.81 87 ALA A O 1
ATOM 647 N N . ASP A 1 88 ? 11.139 -2.119 -11.514 1.00 97.81 88 ASP A N 1
ATOM 648 C CA . ASP A 1 88 ? 10.906 -1.709 -12.900 1.00 97.81 88 ASP A CA 1
ATOM 649 C C . ASP A 1 88 ? 10.358 -0.276 -12.998 1.00 97.81 88 ASP A C 1
ATOM 651 O O . ASP A 1 88 ? 9.539 0.033 -13.860 1.00 97.81 88 ASP A O 1
ATOM 655 N N . ALA A 1 89 ? 10.830 0.611 -12.113 1.00 97.56 89 ALA A N 1
ATOM 656 C CA . ALA A 1 89 ? 10.378 2.002 -12.021 1.00 97.56 89 ALA A CA 1
ATOM 657 C C . ALA A 1 89 ? 8.860 2.153 -11.818 1.00 97.56 89 ALA A C 1
ATOM 659 O O . ALA A 1 89 ? 8.257 3.119 -12.283 1.00 97.56 89 ALA A O 1
ATOM 660 N N . GLY A 1 90 ? 8.247 1.207 -11.099 1.00 97.81 90 GLY A N 1
ATOM 661 C CA . GLY A 1 90 ? 6.833 1.240 -10.733 1.00 97.81 90 GLY A CA 1
ATOM 662 C C . GLY A 1 90 ? 5.871 0.792 -11.830 1.00 97.81 90 GLY A C 1
ATOM 663 O O . GLY A 1 90 ? 4.663 0.982 -11.678 1.00 97.81 90 GLY A O 1
ATOM 664 N N . ALA A 1 91 ? 6.364 0.182 -12.914 1.00 98.00 91 ALA A N 1
ATOM 665 C CA . ALA A 1 91 ? 5.491 -0.444 -13.905 1.00 98.00 91 ALA A CA 1
ATOM 666 C C . ALA A 1 91 ? 4.703 -1.613 -13.289 1.00 98.00 91 ALA A C 1
ATOM 668 O O . ALA A 1 91 ? 3.517 -1.781 -13.585 1.00 98.00 91 ALA A O 1
ATOM 669 N N . ARG A 1 92 ? 5.328 -2.368 -12.377 1.00 98.25 92 ARG A N 1
ATOM 670 C CA . ARG A 1 92 ? 4.669 -3.358 -11.523 1.00 98.25 92 ARG A CA 1
ATOM 671 C C . ARG A 1 92 ? 5.156 -3.231 -10.088 1.00 98.25 92 ARG A C 1
ATOM 673 O O . ARG A 1 92 ? 6.353 -3.141 -9.810 1.00 98.25 92 ARG A O 1
ATOM 680 N N . TYR A 1 93 ? 4.204 -3.300 -9.170 1.00 98.56 93 TYR A N 1
ATOM 681 C CA . TYR A 1 93 ? 4.457 -3.516 -7.756 1.00 98.56 93 TYR A CA 1
ATOM 682 C C . TYR A 1 93 ? 3.941 -4.893 -7.387 1.00 98.56 93 TYR A C 1
ATOM 684 O O . TYR A 1 93 ? 2.850 -5.263 -7.795 1.00 98.56 93 TYR A O 1
ATOM 692 N N . TYR A 1 94 ? 4.683 -5.644 -6.595 1.00 98.50 94 TYR A N 1
ATOM 693 C CA . TYR A 1 94 ? 4.139 -6.823 -5.939 1.00 98.50 94 TYR A CA 1
ATOM 694 C C . TYR A 1 94 ? 3.684 -6.414 -4.538 1.00 98.50 94 TYR A C 1
ATOM 696 O O . TYR A 1 94 ? 4.458 -5.794 -3.803 1.00 98.50 94 TYR A O 1
ATOM 704 N N . GLY A 1 95 ? 2.438 -6.730 -4.191 1.00 98.31 95 GLY A N 1
ATOM 705 C CA . GLY A 1 95 ? 1.836 -6.418 -2.895 1.00 98.31 95 GLY A CA 1
ATOM 706 C C . GLY A 1 95 ? 1.704 -7.648 -1.999 1.00 98.31 95 GLY A C 1
ATOM 707 O O . GLY A 1 95 ? 1.368 -8.737 -2.462 1.00 98.31 95 GLY A O 1
ATOM 708 N N . PHE A 1 96 ? 1.943 -7.473 -0.699 1.00 97.19 96 PHE A N 1
ATOM 709 C CA . PHE A 1 96 ? 1.868 -8.532 0.310 1.00 97.19 96 PHE A CA 1
ATOM 710 C C . PHE A 1 96 ? 1.099 -8.038 1.516 1.00 97.19 96 PHE A C 1
ATOM 712 O O . PHE A 1 96 ? 1.241 -6.890 1.932 1.00 97.19 96 PHE A O 1
ATOM 719 N N . VAL A 1 97 ? 0.325 -8.940 2.106 1.00 97.94 97 VAL A N 1
ATOM 720 C CA . VAL A 1 97 ? -0.272 -8.722 3.418 1.00 97.94 97 VAL A CA 1
ATOM 721 C C . VAL A 1 97 ? 0.764 -9.107 4.469 1.00 97.94 97 VAL A C 1
ATOM 723 O O . VAL A 1 97 ? 1.153 -10.271 4.550 1.00 97.94 97 VAL A O 1
ATOM 726 N N . GLY A 1 98 ? 1.219 -8.130 5.251 1.00 96.25 98 GLY A N 1
ATOM 727 C CA . GLY A 1 98 ? 2.047 -8.365 6.437 1.00 96.25 98 GLY A CA 1
ATOM 728 C C . GLY A 1 98 ? 1.212 -8.826 7.635 1.00 96.25 98 GLY A C 1
ATOM 729 O O . GLY A 1 98 ? 1.670 -9.637 8.435 1.00 96.25 98 GLY A O 1
ATOM 730 N N . GLY A 1 99 ? -0.032 -8.355 7.718 1.00 97.69 99 GLY A N 1
ATOM 731 C CA . GLY A 1 99 ? -1.046 -8.788 8.678 1.00 97.69 99 GLY A CA 1
ATOM 732 C C . GLY A 1 99 ? -2.245 -7.842 8.654 1.00 97.69 99 GLY A C 1
ATOM 733 O O . GLY A 1 99 ? -2.112 -6.700 8.223 1.00 97.69 99 GLY A O 1
ATOM 734 N N . LEU A 1 100 ? -3.409 -8.318 9.078 1.00 97.81 100 LEU A N 1
ATOM 735 C CA . LEU A 1 100 ? -4.661 -7.555 9.117 1.00 97.81 100 LEU A CA 1
ATOM 736 C C . LEU A 1 100 ? -5.253 -7.663 10.522 1.00 97.81 100 LEU A C 1
ATOM 738 O O . LEU A 1 100 ? -4.914 -8.611 11.234 1.00 97.81 100 LEU A O 1
ATOM 742 N N . ASP A 1 101 ? -6.165 -6.753 10.864 1.00 97.12 101 ASP A N 1
ATOM 743 C CA . ASP A 1 101 ? -6.968 -6.833 12.092 1.00 97.12 101 ASP A CA 1
ATOM 744 C C . ASP A 1 101 ? -6.134 -6.815 13.388 1.00 97.12 101 ASP A C 1
ATOM 746 O O . ASP A 1 101 ? -6.376 -7.560 14.339 1.00 97.12 101 ASP A O 1
ATOM 750 N N . PHE A 1 102 ? -5.093 -5.980 13.416 1.00 96.94 102 PHE A N 1
ATOM 751 C CA . PHE A 1 102 ? -4.416 -5.639 14.667 1.00 96.94 102 PHE A CA 1
ATOM 752 C C . PHE A 1 102 ? -5.212 -4.553 15.411 1.00 96.94 102 PHE A C 1
ATOM 754 O O . PHE A 1 102 ? -5.865 -3.732 14.770 1.00 96.94 102 PHE A O 1
ATOM 761 N N . GLY A 1 103 ? -5.150 -4.546 16.748 1.00 81.25 103 GLY A N 1
ATOM 762 C CA . GLY A 1 103 ? -5.891 -3.613 17.615 1.00 81.25 103 GLY A CA 1
ATOM 763 C C . GLY A 1 103 ? -5.048 -2.537 18.281 1.00 81.25 103 GLY A C 1
ATOM 764 O O . GLY A 1 103 ? -3.800 -2.659 18.270 1.00 81.25 103 GLY A O 1
#

Secondary structure (DSSP, 8-state):
-----SEEEEETTT-SEE--EESS-EEEEEE-PPPTTS-EEEEEEEEE-SS----EE--TTEE-GGG-------STT-EEEEEEEESSTTS-EEEEEEEEEE-

InterPro domains:
  IPR058970 Putative phage tail fibre, C-terminal domain [PF26209] (24-83)

pLDDT: mean 94.35, std 10.36, range [42.44, 98.62]

Sequence (103 aa):
APAAASSIELDYRDGPAFEPTIDQNTVFTFTNPPIAGTLGSFTVIVHQDGTGGWTVTWPATVDWPGGVIPVPSTGANDVNIFSFFTADAGARYYGFVGGLDFG

Organism: NCBI:txid412755

Foldseek 3Di:
DPDEDLEDEDEVVVDQEEEDEHAAAHEYDYDDADAAQDKGKHKYKYWYAQQWPYWYHYDPLEAEVVNDDDTADGHHGWIWMKMWMDRHRSSHIYIDTPDHGDD

Radius of gyration: 13.22 Å; chains: 1; bounding box: 33×30×32 Å